Protein AF-A0A6P1IMS7-F1 (afdb_monomer)

Radius of gyration: 15.49 Å; Cα contacts (8 Å, |Δi|>4): 343; chains: 1; bounding box: 42×28×42 Å

Solvent-accessible surface area (backbone atoms only — not comparable to full-atom values): 9298 Å² total; per-residue (Å²): 134,80,65,78,70,70,45,48,30,31,40,72,54,61,91,89,57,46,36,38,38,40,38,41,37,38,85,57,50,34,36,37,34,35,33,29,64,77,57,89,63,91,69,58,57,27,37,37,38,27,48,29,41,91,66,36,39,28,47,46,61,70,44,52,44,47,92,92,36,94,43,39,96,29,32,50,65,57,27,48,49,31,50,50,50,56,51,44,55,53,73,49,58,49,78,28,43,33,34,30,58,58,84,65,95,80,61,55,80,92,46,38,72,60,51,52,52,51,49,43,56,57,44,40,61,33,44,32,45,60,50,87,62,99,63,33,34,37,40,43,28,40,60,50,47,43,72,59,62,82,60,39,27,78,79,75,40,64,19,51,72,67,74,86,71,44,42,73,58,131

Mean predicted aligned error: 4.6 Å

Foldseek 3Di:
DDQDDAAKKKDWDDDPKIKIWIWGDDAQAWTKIFIDINDPDPHGLWMWIWGHHNQAIEGEDTPNQDPPHPQDPQLPSLLRVLVVLLNLLSRHDQQRKYKYWYDDPPDDPVCVVVRVVVVQVVVVLQQWGWDDDPITMIIDTSNSGDRDFDDHHNRPHTSHDDPVNIDGDD

Nearest PDB structures (foldseek):
  3bk5-assembly1_A  TM=3.495E-01  e=9.866E-01  Vibrio parahaemolyticus RIMD 2210633
  2as0-assembly1_B  TM=3.583E-01  e=2.855E+00  Pyrococcus horikoshii
  3sm3-assembly1_A-2  TM=3.239E-01  e=2.004E+00  Methanosarcina mazei Go1
  4i86-assembly2_B  TM=2.345E-01  e=8.265E+00  Komagataeibacter xylinus

pLDDT: mean 89.82, std 9.49, range [37.06, 98.38]

Structure (mmCIF, N/CA/C/O backbone):
data_AF-A0A6P1IMS7-F1
#
_entry.id   AF-A0A6P1IMS7-F1
#
loop_
_atom_site.group_PDB
_atom_site.id
_atom_site.type_symbol
_atom_site.label_atom_id
_atom_site.label_alt_id
_atom_site.label_comp_id
_atom_site.label_asym_id
_atom_site.label_entity_id
_atom_site.label_seq_id
_atom_site.pdbx_PDB_ins_code
_atom_site.Cartn_x
_atom_site.Cartn_y
_atom_site.Cartn_z
_atom_site.occupancy
_atom_site.B_iso_or_equiv
_atom_site.auth_seq_id
_atom_site.auth_comp_id
_atom_site.auth_asym_id
_atom_site.auth_atom_id
_atom_site.pdbx_PDB_model_num
ATOM 1 N N . MET A 1 1 ? -20.562 -6.315 7.385 1.00 43.22 1 MET A N 1
ATOM 2 C CA . MET A 1 1 ? -19.248 -5.775 6.981 1.00 43.22 1 MET A CA 1
ATOM 3 C C . MET A 1 1 ? -19.195 -4.355 7.525 1.00 43.22 1 MET A C 1
ATOM 5 O O . MET A 1 1 ? -20.031 -3.563 7.124 1.00 43.22 1 MET A O 1
ATOM 9 N N . PHE A 1 2 ? -18.379 -4.074 8.544 1.00 37.06 2 PHE A N 1
ATOM 10 C CA . PHE A 1 2 ? -18.314 -2.726 9.126 1.00 37.06 2 PHE A CA 1
ATOM 11 C C . PHE A 1 2 ? -17.480 -1.829 8.199 1.00 37.06 2 PHE A C 1
ATOM 13 O O . PHE A 1 2 ? -16.328 -2.195 7.940 1.00 37.06 2 PHE A O 1
ATOM 20 N N . PRO A 1 3 ? -18.017 -0.703 7.691 1.00 56.47 3 PRO A N 1
ATOM 21 C CA . PRO A 1 3 ? -17.185 0.286 7.025 1.00 56.47 3 PRO A CA 1
ATOM 22 C C . PRO A 1 3 ? -16.177 0.825 8.044 1.00 56.47 3 PRO A C 1
ATOM 24 O O . PRO A 1 3 ? -16.517 1.084 9.201 1.00 56.47 3 PRO A O 1
ATOM 27 N N . MET A 1 4 ? -14.917 0.943 7.633 1.00 75.50 4 MET A N 1
ATOM 28 C CA . MET A 1 4 ? -13.933 1.671 8.425 1.00 75.50 4 MET A CA 1
ATOM 29 C C . MET A 1 4 ? -14.377 3.135 8.456 1.00 75.50 4 MET A C 1
ATOM 31 O O . MET A 1 4 ? -14.670 3.709 7.411 1.00 75.50 4 MET A O 1
ATOM 35 N N . ASN A 1 5 ? -14.493 3.727 9.642 1.00 87.69 5 ASN A N 1
ATOM 36 C CA . ASN A 1 5 ? -14.852 5.138 9.743 1.00 87.69 5 ASN A CA 1
ATOM 37 C C . ASN A 1 5 ? -13.665 6.004 9.310 1.00 87.69 5 ASN A C 1
ATOM 39 O O . ASN A 1 5 ? -12.511 5.587 9.401 1.00 87.69 5 ASN A O 1
ATOM 43 N N . ALA A 1 6 ? -13.951 7.221 8.853 1.00 92.81 6 ALA A N 1
ATOM 44 C CA . ALA A 1 6 ? -12.904 8.210 8.644 1.00 92.81 6 ALA A CA 1
ATOM 45 C C . ALA A 1 6 ? -12.140 8.440 9.958 1.00 92.81 6 ALA A C 1
ATOM 47 O O . ALA A 1 6 ? -12.754 8.542 11.024 1.00 92.81 6 ALA A O 1
ATOM 48 N N . GLY A 1 7 ? -10.816 8.538 9.888 1.00 94.56 7 GLY A N 1
ATOM 49 C CA . GLY A 1 7 ? -10.003 8.786 11.067 1.00 94.56 7 GLY A CA 1
ATOM 50 C C . GLY A 1 7 ? -8.550 8.358 10.937 1.00 94.56 7 GLY A C 1
ATOM 51 O O . GLY A 1 7 ? -8.109 7.793 9.936 1.00 94.56 7 GLY A O 1
ATOM 52 N N . CYS A 1 8 ? -7.817 8.641 12.009 1.00 95.75 8 CYS A N 1
ATOM 53 C CA . CYS A 1 8 ? -6.447 8.202 12.203 1.00 95.75 8 CYS A CA 1
ATOM 54 C C . CYS A 1 8 ? -6.442 6.945 13.068 1.00 95.75 8 CYS A C 1
ATOM 56 O O . CYS A 1 8 ? -7.058 6.913 14.135 1.00 95.75 8 CYS A O 1
ATOM 58 N N . TYR A 1 9 ? -5.697 5.943 12.625 1.00 95.81 9 TYR A N 1
ATOM 59 C CA . TYR A 1 9 ? -5.520 4.672 13.299 1.00 95.81 9 TYR A CA 1
ATOM 60 C C . TYR A 1 9 ? -4.038 4.365 13.442 1.00 95.81 9 TYR A C 1
ATOM 62 O O . TYR A 1 9 ? -3.247 4.668 12.551 1.00 95.81 9 TYR A O 1
ATOM 70 N N . SER A 1 10 ? -3.641 3.745 14.543 1.00 95.56 10 SER A N 1
ATOM 71 C CA . SER A 1 10 ? -2.261 3.357 14.772 1.00 95.56 10 SER A CA 1
ATOM 72 C C . SER A 1 10 ? -2.135 1.946 15.315 1.00 95.56 10 SER A C 1
ATOM 74 O O . SER A 1 10 ? -3.028 1.398 15.966 1.00 95.56 10 SER A O 1
ATOM 76 N N . TRP A 1 11 ? -0.988 1.360 15.010 1.00 94.69 11 TRP A N 1
ATOM 77 C CA . TRP A 1 11 ? -0.533 0.109 15.581 1.00 94.69 11 TRP A CA 1
ATOM 78 C C . TRP A 1 11 ? 0.952 0.229 15.892 1.00 94.69 11 TRP A C 1
ATOM 80 O O . TRP A 1 11 ? 1.717 0.829 15.131 1.00 94.69 11 TRP A O 1
ATOM 90 N N . GLU A 1 12 ? 1.365 -0.367 17.003 1.00 93.00 12 GLU A N 1
ATOM 91 C CA . GLU A 1 12 ? 2.765 -0.471 17.379 1.00 93.00 12 GLU A CA 1
ATOM 92 C C . GLU A 1 12 ? 3.082 -1.911 17.776 1.00 93.00 12 GLU A C 1
ATOM 94 O O . GLU A 1 12 ? 2.310 -2.565 18.477 1.00 93.00 12 GLU A O 1
ATOM 99 N N . GLY A 1 13 ? 4.243 -2.397 17.348 1.00 88.06 13 GLY A N 1
ATOM 100 C CA . GLY A 1 13 ? 4.759 -3.703 17.731 1.00 88.06 13 GLY A CA 1
ATOM 101 C C . GLY A 1 13 ? 6.279 -3.694 17.752 1.00 88.06 13 GLY A C 1
ATOM 102 O O . GLY A 1 13 ? 6.924 -2.996 16.974 1.00 88.06 13 GLY A O 1
ATOM 103 N N . GLY A 1 14 ? 6.874 -4.442 18.672 1.00 79.56 14 GLY A N 1
ATOM 104 C CA . GLY A 1 14 ? 8.324 -4.467 18.836 1.00 79.56 14 GLY A CA 1
ATOM 105 C C . GLY A 1 14 ? 8.731 -5.324 20.019 1.00 79.56 14 GLY A C 1
ATOM 106 O O . GLY A 1 14 ? 8.347 -5.016 21.140 1.00 79.56 14 GLY A O 1
ATOM 107 N N . THR A 1 15 ? 9.516 -6.373 19.779 1.00 68.31 15 THR A N 1
ATOM 108 C CA . THR A 1 15 ? 10.244 -7.092 20.838 1.00 68.31 15 THR A CA 1
ATOM 109 C C . THR A 1 15 ? 11.707 -6.661 20.850 1.00 68.31 15 THR A C 1
ATOM 111 O O . THR A 1 15 ? 12.219 -6.303 21.904 1.00 68.31 15 THR A O 1
ATOM 114 N N . ASN A 1 16 ? 12.348 -6.605 19.674 1.00 72.69 16 ASN A N 1
ATOM 115 C CA . ASN A 1 16 ? 13.719 -6.109 19.510 1.00 72.69 16 ASN A CA 1
ATOM 116 C C . ASN A 1 16 ? 13.761 -4.747 18.808 1.00 72.69 16 ASN A C 1
ATOM 118 O O . ASN A 1 16 ? 14.439 -3.832 19.267 1.00 72.69 16 ASN A O 1
ATOM 122 N N . ASP A 1 17 ? 13.014 -4.598 17.709 1.00 81.25 17 ASP A N 1
ATOM 123 C CA . ASP A 1 17 ? 12.908 -3.332 16.985 1.00 81.25 17 ASP A CA 1
ATOM 124 C C . ASP A 1 17 ? 11.469 -2.837 16.966 1.00 81.25 17 ASP A C 1
ATOM 126 O O . ASP A 1 17 ? 10.585 -3.507 16.433 1.00 81.25 17 ASP A O 1
ATOM 130 N N . GLN A 1 18 ? 11.246 -1.632 17.489 1.00 89.62 18 GLN A N 1
ATOM 131 C CA . GLN A 1 18 ? 9.930 -1.008 17.441 1.00 89.62 18 GLN A CA 1
ATOM 132 C C . GLN A 1 18 ? 9.565 -0.636 15.999 1.00 89.62 18 GLN A C 1
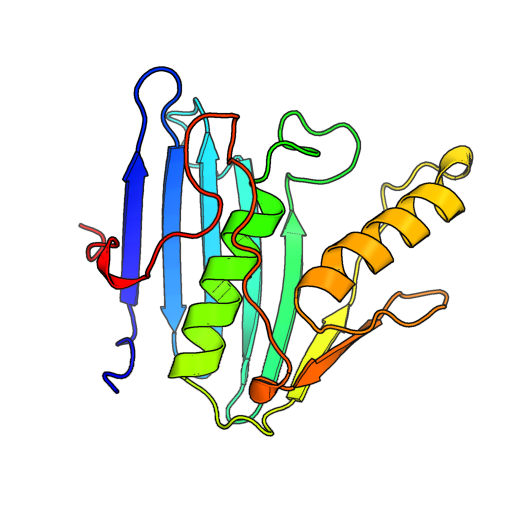ATOM 134 O O . GLN A 1 18 ? 10.312 0.070 15.308 1.00 89.62 18 GLN A O 1
ATOM 139 N N . VAL A 1 19 ? 8.397 -1.100 15.570 1.00 92.06 19 VAL A N 1
ATOM 140 C CA . VAL A 1 19 ? 7.684 -0.685 14.367 1.00 92.06 19 VAL A CA 1
ATOM 141 C C . VAL A 1 19 ? 6.422 0.039 14.817 1.00 92.06 19 VAL A C 1
ATOM 143 O O . VAL A 1 19 ? 5.637 -0.496 15.596 1.00 92.06 19 VAL A O 1
ATOM 146 N N . ARG A 1 20 ? 6.233 1.261 14.327 1.00 93.94 20 ARG A N 1
ATOM 147 C CA . ARG A 1 20 ? 5.008 2.038 14.534 1.00 93.94 20 ARG A CA 1
ATOM 148 C C . ARG A 1 20 ? 4.393 2.333 13.185 1.00 93.94 20 ARG A C 1
ATOM 150 O O . ARG A 1 20 ? 5.112 2.589 12.218 1.00 93.94 20 ARG A O 1
ATOM 157 N N . VAL A 1 21 ? 3.076 2.279 13.126 1.00 95.19 21 VAL A N 1
ATOM 158 C CA . VAL A 1 21 ? 2.310 2.423 11.896 1.00 95.19 21 VAL A CA 1
ATOM 159 C C . VAL A 1 21 ? 1.170 3.374 12.176 1.00 95.19 21 VAL A C 1
ATOM 161 O O . VAL A 1 21 ? 0.485 3.235 13.188 1.00 95.19 21 VAL A O 1
ATOM 164 N N . ARG A 1 22 ? 0.956 4.318 11.267 1.00 96.19 22 ARG A N 1
ATOM 165 C CA . ARG A 1 22 ? -0.206 5.195 11.265 1.00 96.19 22 ARG A CA 1
ATOM 166 C C . ARG A 1 22 ? -0.919 5.068 9.932 1.00 96.19 22 ARG A C 1
ATOM 168 O O . ARG A 1 22 ? -0.285 5.125 8.884 1.00 96.19 22 ARG A O 1
ATOM 175 N N . LEU A 1 23 ? -2.229 4.930 9.998 1.00 96.69 23 LEU A N 1
ATOM 176 C CA . LEU A 1 23 ? -3.136 4.898 8.872 1.00 96.69 23 LEU A CA 1
ATOM 177 C C . LEU A 1 23 ? -4.090 6.086 9.012 1.00 96.69 23 LEU A C 1
ATOM 179 O O . LEU A 1 23 ? -4.827 6.167 9.989 1.00 96.69 23 LEU A O 1
ATOM 183 N N . ASP A 1 24 ? -4.046 7.024 8.072 1.00 96.88 24 ASP A N 1
ATOM 184 C CA . ASP A 1 24 ? -4.959 8.174 8.012 1.00 96.88 24 ASP A CA 1
ATOM 185 C C . ASP A 1 24 ? -5.915 7.959 6.842 1.00 96.88 24 ASP A C 1
ATOM 187 O O . ASP A 1 24 ? -5.500 7.993 5.682 1.00 96.88 24 ASP A O 1
ATOM 191 N N . PHE A 1 25 ? -7.176 7.669 7.156 1.00 96.12 25 PHE A N 1
ATOM 192 C CA . PHE A 1 25 ? -8.202 7.334 6.181 1.00 96.12 25 PHE A CA 1
ATOM 193 C C . PHE A 1 25 ? -9.291 8.400 6.145 1.00 96.12 25 PHE A C 1
ATOM 195 O O . PHE A 1 25 ? -9.966 8.670 7.139 1.00 96.12 25 PHE A O 1
ATOM 202 N N . GLN A 1 26 ? -9.486 8.980 4.964 1.00 95.19 26 GLN A N 1
ATOM 203 C CA . GLN A 1 26 ? -10.505 9.982 4.683 1.00 95.19 26 GLN A CA 1
ATOM 204 C C . GLN A 1 26 ? -11.234 9.565 3.396 1.00 95.19 26 GLN A C 1
ATOM 206 O O . GLN A 1 26 ? -10.698 9.774 2.299 1.00 95.19 26 GLN A O 1
ATOM 211 N N . PRO A 1 27 ? -12.425 8.941 3.507 1.00 91.50 27 PRO A N 1
ATOM 212 C CA . PRO A 1 27 ? -13.194 8.462 2.363 1.00 91.50 27 PRO A CA 1
ATOM 213 C C . PRO A 1 27 ? -13.370 9.543 1.294 1.00 91.50 27 PRO A C 1
ATOM 215 O O . PRO A 1 27 ? -13.689 10.688 1.606 1.00 91.50 27 PRO A O 1
ATOM 218 N N . GLY A 1 28 ? -13.151 9.182 0.028 1.00 91.12 28 GLY A N 1
ATOM 219 C CA . GLY A 1 28 ? -13.269 10.112 -1.100 1.00 91.12 28 GLY A CA 1
ATOM 220 C C . GLY A 1 28 ? -12.164 11.171 -1.201 1.00 91.12 28 GLY A C 1
ATOM 221 O O . GLY A 1 28 ? -12.254 12.024 -2.080 1.00 91.12 28 GLY A O 1
ATOM 222 N N . TYR A 1 29 ? -11.141 11.122 -0.338 1.00 93.81 29 TYR A N 1
ATOM 223 C CA . TYR A 1 29 ? -9.995 12.030 -0.396 1.00 93.81 29 TYR A CA 1
ATOM 224 C C . TYR A 1 29 ? -8.648 11.300 -0.382 1.00 93.81 29 TYR A C 1
ATOM 226 O O . TYR A 1 29 ? -7.887 11.385 -1.349 1.00 93.81 29 TYR A O 1
ATOM 234 N N . LYS A 1 30 ? -8.330 10.562 0.690 1.00 95.31 30 LYS A N 1
ATOM 235 C CA . LYS A 1 30 ? -7.020 9.911 0.819 1.00 95.31 30 LYS A CA 1
ATOM 236 C C . LYS A 1 30 ? -7.001 8.721 1.770 1.00 95.31 30 LYS A C 1
ATOM 238 O O . LYS A 1 30 ? -7.816 8.600 2.683 1.00 95.31 30 LYS A O 1
ATOM 243 N N . LEU A 1 31 ? -5.980 7.903 1.573 1.00 96.81 31 LEU A N 1
ATOM 244 C CA . LEU A 1 31 ? -5.490 6.914 2.510 1.00 96.81 31 LEU A CA 1
ATOM 245 C C . LEU A 1 31 ? -3.962 7.014 2.565 1.00 96.81 31 LEU A C 1
ATOM 247 O O . LEU A 1 31 ? -3.281 6.721 1.583 1.00 96.81 31 LEU A O 1
ATOM 251 N N . ASP A 1 32 ? -3.431 7.402 3.719 1.00 97.12 32 ASP A N 1
ATOM 252 C CA . ASP A 1 32 ? -1.989 7.464 3.959 1.00 97.12 32 ASP A CA 1
ATOM 253 C C . ASP A 1 32 ? -1.588 6.328 4.898 1.00 97.12 32 ASP A C 1
ATOM 255 O O . ASP A 1 32 ? -2.228 6.123 5.931 1.00 97.12 32 ASP A O 1
ATOM 259 N N . VAL A 1 33 ? -0.505 5.620 4.576 1.00 97.56 33 VAL A N 1
ATOM 260 C CA . VAL A 1 33 ? 0.115 4.640 5.475 1.00 97.56 33 VAL A CA 1
ATOM 261 C C . VAL A 1 33 ? 1.544 5.066 5.763 1.00 97.56 33 VAL A C 1
ATOM 263 O O . VAL A 1 33 ? 2.420 4.995 4.902 1.00 97.56 33 VAL A O 1
ATOM 266 N N . ASP A 1 34 ? 1.777 5.478 7.000 1.00 96.75 34 ASP A N 1
ATOM 267 C CA . ASP A 1 34 ? 3.066 5.917 7.507 1.00 96.75 34 ASP A CA 1
ATOM 268 C C . ASP A 1 34 ? 3.685 4.854 8.401 1.00 96.75 34 ASP A C 1
ATOM 270 O O . ASP A 1 34 ? 3.013 4.279 9.259 1.00 96.75 34 ASP A O 1
ATOM 274 N N . VAL A 1 35 ? 4.984 4.615 8.227 1.00 95.25 35 VAL A N 1
ATOM 275 C CA . VAL A 1 35 ? 5.720 3.626 9.012 1.00 95.25 35 VAL A CA 1
ATOM 276 C C . VAL A 1 35 ? 6.999 4.218 9.584 1.00 95.25 35 VAL A C 1
ATOM 278 O O . VAL A 1 35 ? 7.796 4.846 8.883 1.00 95.25 35 VAL A O 1
ATOM 281 N N . TRP A 1 36 ? 7.227 3.942 10.864 1.00 94.38 36 TRP A N 1
ATOM 282 C CA . TRP A 1 36 ? 8.455 4.222 11.597 1.00 94.38 36 TRP A CA 1
ATOM 283 C C . TRP A 1 36 ? 9.082 2.906 12.040 1.00 94.38 36 TRP A C 1
ATOM 285 O O . TRP A 1 36 ? 8.395 2.024 12.552 1.00 94.38 36 TRP A O 1
ATOM 295 N N . TRP A 1 37 ? 10.397 2.784 11.886 1.00 92.81 37 TRP A N 1
ATOM 296 C CA . TRP A 1 37 ? 11.155 1.614 12.319 1.00 92.81 37 TRP A CA 1
ATOM 297 C C . TRP A 1 37 ? 12.436 2.048 13.023 1.00 92.81 37 TRP A C 1
ATOM 299 O O . TRP A 1 37 ? 13.220 2.808 12.455 1.00 92.81 37 TRP A O 1
ATOM 309 N N . LYS A 1 38 ? 12.633 1.589 14.268 1.00 87.75 38 LYS A N 1
ATOM 310 C CA . LYS A 1 38 ? 13.751 1.987 15.154 1.00 87.75 38 LYS A CA 1
ATOM 311 C C . LYS A 1 38 ? 13.928 3.505 15.324 1.00 87.75 38 LYS A C 1
ATOM 313 O O . LYS A 1 38 ? 14.995 3.955 15.731 1.00 87.75 38 LYS A O 1
ATOM 318 N N . SER A 1 39 ? 12.917 4.299 14.991 1.00 80.56 39 SER A N 1
ATOM 319 C CA . SER A 1 39 ? 12.988 5.757 15.013 1.00 80.56 39 SER A CA 1
ATOM 320 C C . SER A 1 39 ? 11.963 6.309 15.993 1.00 80.56 39 SER A C 1
ATOM 322 O O . SER A 1 39 ? 10.797 5.898 15.989 1.00 80.56 39 SER A O 1
ATOM 324 N N . LYS A 1 40 ? 12.420 7.254 16.820 1.00 76.00 40 LYS A N 1
ATOM 325 C CA . LYS A 1 40 ? 11.580 8.114 17.664 1.00 76.00 40 LYS A CA 1
ATOM 326 C C . LYS A 1 40 ? 11.208 9.423 16.961 1.00 76.00 40 LYS A C 1
ATOM 328 O O . LYS A 1 40 ? 10.471 10.217 17.536 1.00 76.00 40 LYS A O 1
ATOM 333 N N . ASP A 1 41 ? 11.702 9.636 15.745 1.00 79.44 41 ASP A N 1
ATOM 334 C CA . ASP A 1 41 ? 11.500 10.871 14.997 1.00 79.44 41 ASP A CA 1
ATOM 335 C C . ASP A 1 41 ? 10.026 11.050 14.625 1.00 79.44 41 ASP A C 1
ATOM 337 O O . ASP A 1 41 ? 9.260 10.087 14.515 1.00 79.44 41 ASP A O 1
ATOM 341 N N . ALA A 1 42 ? 9.637 12.305 14.399 1.00 81.81 42 ALA A N 1
ATOM 342 C CA . ALA A 1 42 ? 8.298 12.640 13.927 1.00 81.81 42 ALA A CA 1
ATOM 343 C C . ALA A 1 42 ? 8.075 12.203 12.467 1.00 81.81 42 ALA A C 1
ATOM 345 O O . ALA A 1 42 ? 6.957 11.866 12.082 1.00 81.81 42 ALA A O 1
ATOM 346 N N . THR A 1 43 ? 9.134 12.168 11.655 1.00 89.19 43 THR A N 1
ATOM 347 C CA . THR A 1 43 ? 9.048 11.862 10.222 1.00 89.19 43 THR A CA 1
ATOM 348 C C . THR A 1 43 ? 9.039 10.351 9.981 1.00 89.19 43 THR A C 1
ATOM 350 O O . THR A 1 43 ? 9.938 9.662 10.471 1.00 89.19 43 THR A O 1
ATOM 353 N N . PRO A 1 44 ? 8.068 9.811 9.222 1.00 92.62 44 PRO A N 1
ATOM 354 C CA . PRO A 1 44 ? 8.047 8.392 8.902 1.00 92.62 44 PRO A CA 1
ATOM 355 C C . PRO A 1 44 ? 9.223 8.020 8.000 1.00 92.62 44 PRO A C 1
ATOM 357 O O . PRO A 1 44 ? 9.606 8.762 7.096 1.00 92.62 44 PRO A O 1
ATOM 360 N N . CYS A 1 45 ? 9.780 6.833 8.225 1.00 92.62 45 CYS A N 1
ATOM 361 C CA . CYS A 1 45 ? 10.852 6.293 7.390 1.00 92.62 45 CYS A CA 1
ATOM 362 C C . CYS A 1 45 ? 10.333 5.695 6.071 1.00 92.62 45 CYS A C 1
ATOM 364 O O . CYS A 1 45 ? 11.108 5.509 5.135 1.00 92.62 45 CYS A O 1
ATOM 366 N N . MET A 1 46 ? 9.030 5.413 5.991 1.00 93.88 46 MET A N 1
ATOM 367 C CA . MET A 1 46 ? 8.330 4.990 4.782 1.00 93.88 46 MET A CA 1
ATOM 368 C C . MET A 1 46 ? 6.916 5.567 4.791 1.00 93.88 46 MET A C 1
ATOM 370 O O . MET A 1 46 ? 6.255 5.545 5.829 1.00 93.88 46 MET A O 1
ATOM 374 N N . ARG A 1 47 ? 6.443 6.027 3.635 1.00 95.44 47 ARG A N 1
ATOM 375 C CA . ARG A 1 47 ? 5.066 6.490 3.440 1.00 95.44 47 ARG A CA 1
ATOM 376 C C . ARG A 1 47 ? 4.509 5.921 2.147 1.00 95.44 47 ARG A C 1
ATOM 378 O O . ARG A 1 47 ? 5.164 6.018 1.111 1.00 95.44 47 ARG A O 1
ATOM 385 N N . LEU A 1 48 ? 3.304 5.371 2.218 1.00 96.31 48 LEU A N 1
ATOM 386 C CA . LEU A 1 48 ? 2.463 5.068 1.069 1.00 96.31 48 LEU A CA 1
ATOM 387 C C . LEU A 1 48 ? 1.331 6.090 1.014 1.00 96.31 48 LEU A C 1
ATOM 389 O O . LEU A 1 48 ? 0.589 6.224 1.985 1.00 96.31 48 LEU A O 1
ATOM 393 N N . TRP A 1 49 ? 1.186 6.771 -0.118 1.00 95.50 49 TRP A N 1
ATOM 394 C CA . TRP A 1 49 ? 0.049 7.652 -0.370 1.00 95.50 49 TRP A CA 1
ATOM 395 C C . TRP A 1 49 ? -0.931 7.007 -1.346 1.00 95.50 49 TRP A C 1
ATOM 397 O O . TRP A 1 49 ? -0.527 6.572 -2.423 1.00 95.50 49 TRP A O 1
ATOM 407 N N . VAL A 1 50 ? -2.217 6.967 -1.001 1.00 96.69 50 VAL A N 1
ATOM 408 C CA . VAL A 1 50 ? -3.283 6.462 -1.873 1.00 96.69 50 VAL A CA 1
ATOM 409 C C . VAL A 1 50 ? -4.382 7.523 -2.002 1.00 96.69 50 VAL A C 1
ATOM 411 O O . VAL A 1 50 ? -5.282 7.579 -1.163 1.00 96.69 50 VAL A O 1
ATOM 414 N N . PRO A 1 51 ? -4.332 8.399 -3.025 1.00 96.06 51 PRO A N 1
ATOM 415 C 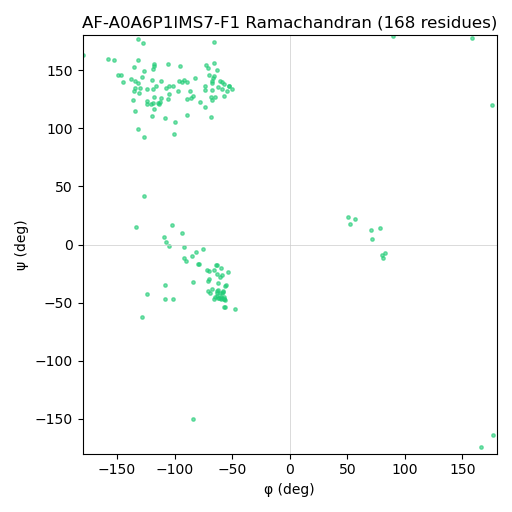CA . PRO A 1 51 ? -5.460 9.258 -3.361 1.00 96.06 51 PRO A CA 1
ATOM 416 C C . PRO A 1 51 ? -6.741 8.452 -3.581 1.00 96.06 51 PRO A C 1
ATOM 418 O O . PRO A 1 51 ? -6.753 7.466 -4.326 1.00 96.06 51 PRO A O 1
ATOM 421 N N . LEU A 1 52 ? -7.823 8.905 -2.958 1.00 94.94 52 LEU A N 1
ATOM 422 C CA . LEU A 1 52 ? -9.143 8.299 -3.062 1.00 94.94 52 LEU A CA 1
ATOM 423 C C . LEU A 1 52 ? -10.075 9.235 -3.822 1.00 94.94 52 LEU A C 1
ATOM 425 O O . LEU A 1 52 ? -10.042 10.448 -3.637 1.00 94.94 52 LEU A O 1
ATOM 429 N N . GLN A 1 53 ? -10.916 8.667 -4.675 1.00 92.38 53 GLN A N 1
ATOM 430 C CA . GLN A 1 53 ? -11.981 9.373 -5.382 1.00 92.38 53 GLN A CA 1
ATOM 431 C C . GLN A 1 53 ? -13.301 8.639 -5.146 1.00 92.38 53 GLN A C 1
ATOM 433 O O . GLN A 1 53 ? -13.319 7.562 -4.555 1.00 92.38 53 GLN A O 1
ATOM 438 N N . HIS A 1 54 ? -14.421 9.205 -5.597 1.00 86.50 54 HIS A N 1
ATOM 439 C CA . HIS A 1 54 ? -15.746 8.651 -5.303 1.00 86.50 54 HIS A CA 1
ATOM 440 C C . HIS A 1 54 ? -15.917 7.182 -5.739 1.00 86.50 54 HIS A C 1
ATOM 442 O O . HIS A 1 54 ? -16.551 6.413 -5.028 1.00 86.50 54 HIS A O 1
ATOM 448 N N . GLN A 1 55 ? -15.321 6.780 -6.866 1.00 91.62 55 GLN A N 1
ATOM 449 C CA . GLN A 1 55 ? -15.470 5.430 -7.436 1.00 91.62 55 GLN A CA 1
ATOM 450 C C . GLN A 1 55 ? -14.138 4.805 -7.859 1.00 91.62 55 GLN A C 1
ATOM 452 O O . GLN A 1 55 ? -14.112 3.857 -8.632 1.00 91.62 55 GLN A O 1
ATOM 457 N N . SER A 1 56 ? -13.012 5.350 -7.410 1.00 94.38 56 SER A N 1
ATOM 458 C CA . SER A 1 56 ? -11.700 4.837 -7.792 1.00 94.38 56 SER A CA 1
ATOM 459 C C . SER A 1 56 ? -10.670 5.118 -6.712 1.00 94.38 56 SER A C 1
ATOM 461 O O . SER A 1 56 ? -10.825 6.025 -5.888 1.00 94.38 56 SER A O 1
ATOM 463 N N . ALA A 1 57 ? -9.594 4.342 -6.743 1.00 95.88 57 ALA A N 1
ATOM 464 C CA . ALA A 1 57 ? -8.423 4.570 -5.917 1.00 95.88 57 ALA A CA 1
ATOM 465 C C . ALA A 1 57 ? -7.169 4.637 -6.786 1.00 95.88 57 ALA A C 1
ATOM 467 O O . ALA A 1 57 ? -7.058 3.984 -7.830 1.00 95.88 57 ALA A O 1
ATOM 468 N N . ARG A 1 58 ? -6.192 5.421 -6.340 1.00 96.19 58 ARG A N 1
ATOM 469 C CA . ARG A 1 58 ? -4.896 5.516 -6.997 1.00 96.19 58 ARG A CA 1
ATOM 470 C C . ARG A 1 58 ? -3.800 5.188 -5.999 1.00 96.19 58 ARG A C 1
ATOM 472 O O . ARG A 1 58 ? -3.658 5.893 -5.016 1.00 96.19 58 ARG A O 1
ATOM 479 N N . PHE A 1 59 ? -2.988 4.173 -6.260 1.00 93.12 59 PHE A N 1
ATOM 480 C CA . PHE A 1 59 ? -1.703 4.018 -5.589 1.00 93.12 59 PHE A CA 1
ATOM 481 C C . PHE A 1 59 ? -0.777 5.143 -6.067 1.00 93.12 59 PHE A C 1
ATOM 483 O O . PHE A 1 59 ? -0.396 5.211 -7.240 1.00 93.12 59 PHE A O 1
ATOM 490 N N . GLY A 1 60 ? -0.496 6.079 -5.164 1.00 86.75 60 GLY A N 1
ATOM 491 C CA . GLY A 1 60 ? 0.506 7.119 -5.333 1.00 86.75 60 GLY A CA 1
ATOM 492 C C . GLY A 1 60 ? 1.896 6.606 -4.964 1.00 86.75 60 GLY A C 1
ATOM 493 O O . GLY A 1 60 ? 2.203 5.421 -5.106 1.00 86.75 60 GLY A O 1
ATOM 494 N N . ASP A 1 61 ? 2.748 7.508 -4.486 1.00 82.19 61 ASP A N 1
ATOM 495 C CA . ASP A 1 61 ? 4.139 7.170 -4.210 1.00 82.19 61 ASP A CA 1
ATOM 496 C C . ASP A 1 61 ? 4.286 6.301 -2.951 1.00 82.19 61 ASP A C 1
ATOM 498 O O . ASP A 1 61 ? 3.753 6.600 -1.877 1.00 82.19 61 ASP A O 1
ATOM 502 N N . LEU A 1 62 ? 5.081 5.237 -3.091 1.00 90.00 62 LEU A N 1
ATOM 503 C CA . LEU A 1 62 ? 5.613 4.440 -1.990 1.00 90.00 62 LEU A CA 1
ATOM 504 C C . LEU A 1 62 ? 7.061 4.865 -1.737 1.00 90.00 62 LEU A C 1
ATOM 506 O O . LEU A 1 62 ? 7.996 4.410 -2.393 1.00 90.00 62 LEU A O 1
ATOM 510 N N . THR A 1 63 ? 7.244 5.767 -0.784 1.00 90.06 63 THR A N 1
ATOM 511 C CA . THR A 1 63 ? 8.537 6.393 -0.486 1.00 90.06 63 THR A CA 1
ATOM 512 C C . THR A 1 63 ? 9.258 5.680 0.650 1.00 90.06 63 THR A C 1
ATOM 514 O O . THR A 1 63 ? 8.635 5.057 1.505 1.00 90.06 63 THR A O 1
ATOM 517 N N . GLY A 1 64 ? 10.590 5.762 0.673 1.00 87.12 64 GLY A N 1
ATOM 518 C CA . GLY A 1 64 ? 11.411 5.221 1.761 1.00 87.12 64 GLY A CA 1
ATOM 519 C C . GLY A 1 64 ? 11.721 3.722 1.674 1.00 87.12 64 GLY A C 1
ATOM 520 O O . GLY A 1 64 ? 12.571 3.248 2.422 1.00 87.12 64 GLY A O 1
ATOM 521 N N . ASN A 1 65 ? 11.134 2.964 0.737 1.00 86.12 65 ASN A N 1
ATOM 522 C CA . ASN A 1 65 ? 11.405 1.522 0.563 1.00 86.12 65 ASN A CA 1
ATOM 523 C C . ASN A 1 65 ? 12.232 1.152 -0.691 1.00 86.12 65 ASN A C 1
ATOM 525 O O . ASN A 1 65 ? 12.457 -0.037 -0.958 1.00 86.12 65 ASN A O 1
ATOM 529 N N . GLY A 1 66 ? 12.649 2.162 -1.458 1.00 83.56 66 GLY A N 1
ATOM 530 C CA . GLY A 1 66 ? 13.332 1.999 -2.740 1.00 83.56 66 GLY A CA 1
ATOM 531 C C . GLY A 1 66 ? 14.711 1.348 -2.630 1.00 83.56 66 GLY A C 1
ATOM 532 O O . GLY A 1 66 ? 15.225 1.089 -1.539 1.00 83.56 66 GLY A O 1
ATOM 533 N N . TYR A 1 67 ? 15.318 1.076 -3.784 1.00 82.38 67 TYR A N 1
ATOM 534 C CA . TYR A 1 67 ? 16.672 0.530 -3.865 1.00 82.38 67 TYR A CA 1
ATOM 535 C C . TYR A 1 67 ? 17.668 1.384 -3.056 1.00 82.38 67 TYR A C 1
ATOM 537 O O . TYR A 1 67 ? 17.603 2.609 -3.068 1.00 82.38 67 TYR A O 1
ATOM 545 N N . GLY A 1 68 ? 18.559 0.733 -2.302 1.00 80.56 68 GLY A N 1
ATOM 546 C CA . GLY A 1 68 ? 19.521 1.402 -1.414 1.00 80.56 68 GLY A CA 1
ATOM 547 C C . GLY A 1 68 ? 18.969 1.833 -0.046 1.00 80.56 68 GLY A C 1
ATOM 548 O O . GLY A 1 68 ? 19.752 2.137 0.852 1.00 80.56 68 GLY A O 1
ATOM 549 N N . SER A 1 69 ? 17.649 1.802 0.171 1.00 86.25 69 SER A N 1
ATOM 550 C CA . SER A 1 69 ? 17.071 2.063 1.495 1.00 86.25 69 SER A CA 1
ATOM 551 C C . SER A 1 69 ? 17.366 0.930 2.483 1.00 86.25 69 SER A C 1
ATOM 553 O O . SER A 1 69 ? 17.310 -0.252 2.139 1.00 86.25 69 SER A O 1
ATOM 555 N N . LYS A 1 70 ? 17.542 1.282 3.765 1.00 86.94 70 LYS A N 1
ATOM 556 C CA . LYS A 1 70 ? 17.614 0.323 4.883 1.00 86.94 70 LYS A CA 1
ATOM 557 C C . LYS A 1 70 ? 16.348 -0.532 5.025 1.00 86.94 70 LYS A C 1
ATOM 559 O O . LYS A 1 70 ? 16.406 -1.579 5.661 1.00 86.94 70 LYS A O 1
ATOM 564 N N . LEU A 1 71 ? 15.222 -0.092 4.461 1.00 88.44 71 LEU A N 1
ATOM 565 C CA . LEU A 1 71 ? 13.923 -0.775 4.497 1.00 88.44 71 LEU A CA 1
ATOM 566 C C . LEU A 1 71 ? 13.704 -1.699 3.288 1.00 88.44 71 LEU A C 1
ATOM 568 O O . LEU A 1 71 ? 12.760 -2.498 3.284 1.00 88.44 71 LEU A O 1
ATOM 572 N N . HIS A 1 72 ? 14.557 -1.604 2.263 1.00 86.31 72 HIS A N 1
ATOM 573 C CA . HIS A 1 72 ? 14.425 -2.391 1.044 1.00 86.31 72 HIS A CA 1
ATOM 574 C C . HIS A 1 72 ? 14.463 -3.892 1.361 1.00 86.31 72 HIS A C 1
ATOM 576 O O . HIS A 1 72 ? 15.307 -4.358 2.126 1.00 86.31 72 HIS A O 1
ATOM 582 N N . ARG A 1 73 ? 13.527 -4.660 0.782 1.00 87.56 73 ARG A N 1
ATOM 583 C CA . ARG A 1 73 ? 13.383 -6.121 0.983 1.00 87.56 73 ARG A CA 1
ATOM 584 C C . ARG A 1 73 ? 13.203 -6.570 2.441 1.00 87.56 73 ARG A C 1
ATOM 586 O O . ARG A 1 73 ? 13.406 -7.739 2.750 1.00 87.56 73 ARG A O 1
ATOM 593 N N . ARG A 1 74 ? 12.753 -5.682 3.334 1.00 92.06 74 ARG A N 1
ATOM 594 C CA . ARG A 1 74 ? 12.429 -6.013 4.736 1.00 92.06 74 ARG A CA 1
ATOM 595 C C . ARG A 1 74 ? 10.932 -6.158 5.023 1.00 92.06 74 ARG A C 1
ATOM 597 O O . ARG A 1 74 ? 10.529 -6.084 6.177 1.00 92.06 74 ARG A O 1
ATOM 604 N N . GLY A 1 75 ? 10.105 -6.317 3.991 1.00 93.62 75 GLY A N 1
ATOM 605 C CA . GLY A 1 75 ? 8.659 -6.548 4.126 1.00 93.62 75 GLY A CA 1
ATOM 606 C C . GLY A 1 75 ? 7.804 -5.303 4.395 1.00 93.62 75 GLY A C 1
ATOM 607 O O . GLY A 1 75 ? 6.588 -5.390 4.277 1.00 93.62 75 GLY A O 1
ATOM 608 N N . PHE A 1 76 ? 8.403 -4.140 4.678 1.00 94.50 76 PHE A N 1
ATOM 609 C CA . PHE A 1 76 ? 7.668 -2.901 4.974 1.00 94.50 76 PHE A CA 1
ATOM 610 C C . PHE A 1 76 ? 6.750 -2.448 3.837 1.00 94.50 76 PHE A C 1
ATOM 612 O O . PHE A 1 76 ? 5.583 -2.162 4.078 1.00 94.50 76 PHE A O 1
ATOM 619 N N . GLY A 1 77 ? 7.247 -2.450 2.595 1.00 95.12 77 GLY A N 1
ATOM 620 C CA . GLY A 1 77 ? 6.428 -2.097 1.432 1.00 95.12 77 GLY A CA 1
ATOM 621 C C . GLY A 1 77 ? 5.192 -2.981 1.311 1.00 95.12 77 GLY A C 1
ATOM 622 O O . GLY A 1 77 ? 4.085 -2.477 1.164 1.00 95.12 77 GLY A O 1
ATOM 623 N N . THR A 1 78 ? 5.371 -4.297 1.449 1.00 96.25 78 THR A N 1
ATOM 624 C CA . THR A 1 78 ? 4.256 -5.246 1.401 1.00 96.25 78 THR A CA 1
ATOM 62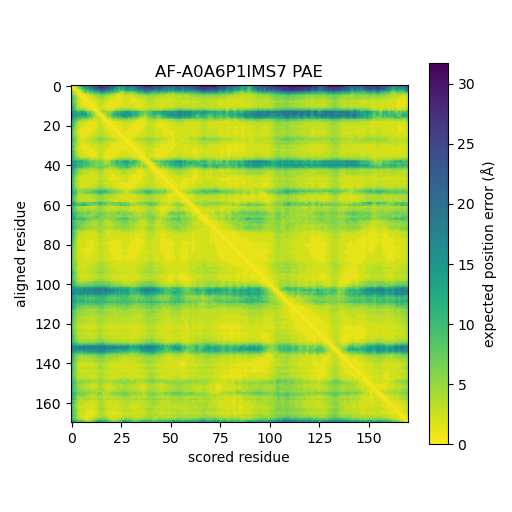5 C C . THR A 1 78 ? 3.266 -5.031 2.533 1.00 96.25 78 THR A C 1
ATOM 627 O O . THR A 1 78 ? 2.065 -5.089 2.306 1.00 96.25 78 THR A O 1
ATOM 630 N N . PHE A 1 79 ? 3.758 -4.741 3.733 1.00 96.06 79 PHE A N 1
ATOM 631 C CA . PHE A 1 79 ? 2.906 -4.454 4.876 1.00 96.06 79 PHE A CA 1
ATOM 632 C C . PHE A 1 79 ? 2.036 -3.209 4.656 1.00 96.06 79 PHE A C 1
ATOM 634 O O . PHE A 1 79 ? 0.827 -3.273 4.860 1.00 96.06 79 PHE A O 1
ATOM 641 N N . ALA A 1 80 ? 2.608 -2.110 4.154 1.00 97.06 80 ALA A N 1
ATOM 642 C CA . ALA A 1 80 ? 1.829 -0.910 3.845 1.00 97.06 80 ALA A CA 1
ATOM 643 C C . ALA A 1 80 ? 0.782 -1.149 2.745 1.00 97.06 80 ALA A C 1
ATOM 645 O O . ALA A 1 80 ? -0.361 -0.716 2.882 1.00 97.06 80 ALA A O 1
ATOM 646 N N . VAL A 1 81 ? 1.140 -1.879 1.682 1.00 97.44 81 VAL A N 1
ATOM 647 C CA . VAL A 1 81 ? 0.194 -2.199 0.602 1.00 97.44 81 VAL A CA 1
ATOM 648 C C . VAL A 1 81 ? -0.908 -3.146 1.088 1.00 97.44 81 VAL A C 1
ATOM 650 O O . VAL A 1 81 ? -2.063 -2.928 0.747 1.00 97.44 81 VAL A O 1
ATOM 653 N N . ASN A 1 82 ? -0.610 -4.129 1.944 1.00 97.88 82 ASN A N 1
ATOM 654 C CA . ASN A 1 82 ? -1.631 -4.992 2.551 1.00 97.88 82 ASN A CA 1
ATOM 655 C C . ASN A 1 82 ? -2.665 -4.191 3.352 1.00 97.88 82 ASN A C 1
ATOM 657 O O . ASN A 1 82 ? -3.858 -4.475 3.268 1.00 97.88 82 ASN A O 1
ATOM 661 N N . LEU A 1 83 ? -2.228 -3.193 4.125 1.00 97.31 83 LEU A N 1
ATOM 662 C CA . LEU A 1 83 ? -3.152 -2.314 4.845 1.00 97.31 83 LEU A CA 1
ATOM 663 C C . LEU A 1 83 ? -4.021 -1.519 3.870 1.00 97.31 83 LEU A C 1
ATOM 665 O O . LEU A 1 83 ? -5.237 -1.474 4.037 1.00 97.31 83 LEU A O 1
ATOM 669 N N . ALA A 1 84 ? -3.417 -0.963 2.816 1.00 97.50 84 ALA A N 1
ATOM 670 C CA . ALA A 1 84 ? -4.163 -0.249 1.789 1.00 97.50 84 ALA A CA 1
ATOM 671 C C . ALA A 1 84 ? -5.206 -1.142 1.101 1.00 97.50 84 ALA A C 1
ATOM 673 O O . ALA A 1 84 ? -6.366 -0.755 1.005 1.00 97.50 84 ALA A O 1
ATOM 674 N N . VAL A 1 85 ? -4.832 -2.360 0.699 1.00 97.81 85 VAL A N 1
ATOM 675 C CA . VAL A 1 85 ? -5.741 -3.341 0.086 1.00 97.81 85 VAL A CA 1
ATOM 676 C C . VAL A 1 85 ? -6.937 -3.628 0.994 1.00 97.81 85 VAL A C 1
ATOM 678 O O . VAL A 1 85 ? -8.073 -3.559 0.530 1.00 97.81 85 VAL A O 1
ATOM 681 N N . GLN A 1 86 ? -6.703 -3.884 2.285 1.00 96.75 86 GLN A N 1
ATOM 682 C CA . GLN A 1 86 ? -7.783 -4.147 3.239 1.00 96.75 86 GLN A CA 1
ATOM 683 C C . GLN A 1 86 ? -8.755 -2.966 3.361 1.00 96.75 86 GLN A C 1
ATOM 685 O O . GLN A 1 86 ? -9.966 -3.179 3.417 1.00 96.75 86 GLN A O 1
ATOM 690 N N . VAL A 1 87 ? -8.250 -1.727 3.396 1.00 96.00 87 VAL A N 1
ATOM 691 C CA . VAL A 1 87 ? -9.107 -0.531 3.450 1.00 96.00 87 VAL A CA 1
ATOM 692 C C . VAL A 1 87 ? -9.910 -0.385 2.163 1.00 96.00 87 VAL A C 1
ATOM 694 O O . VAL A 1 87 ? -11.122 -0.185 2.223 1.00 96.00 87 VAL A O 1
ATOM 697 N N . LEU A 1 88 ? -9.267 -0.529 1.001 1.00 96.12 88 LEU A N 1
ATOM 698 C CA . LEU A 1 88 ? -9.932 -0.400 -0.296 1.00 96.12 88 LEU A CA 1
ATOM 699 C C . LEU A 1 88 ? -11.058 -1.427 -0.458 1.00 96.12 88 LEU A C 1
ATOM 701 O O . LEU A 1 88 ? -12.171 -1.047 -0.807 1.00 96.12 88 LEU A O 1
ATOM 705 N N . GLN A 1 89 ? -10.811 -2.692 -0.106 1.00 95.75 89 GLN A N 1
ATOM 706 C CA . GLN A 1 89 ? -11.809 -3.769 -0.173 1.00 95.75 89 GLN A CA 1
ATOM 707 C C . GLN A 1 89 ? -12.990 -3.588 0.789 1.00 95.75 89 GLN A C 1
ATOM 709 O O . GLN A 1 89 ? -14.049 -4.166 0.570 1.00 95.75 89 GLN A O 1
ATOM 714 N N . LYS A 1 90 ? -12.825 -2.803 1.860 1.00 93.31 90 LYS A N 1
ATOM 715 C CA . LYS A 1 90 ? -13.915 -2.446 2.783 1.00 93.31 90 LYS A CA 1
ATOM 716 C C . LYS A 1 90 ? -14.660 -1.170 2.379 1.00 93.31 90 LYS A C 1
ATOM 718 O O . LYS A 1 90 ? -15.703 -0.891 2.964 1.00 93.31 90 LYS A O 1
ATOM 723 N N . THR A 1 91 ? -14.107 -0.382 1.457 1.00 92.69 91 THR A N 1
ATOM 724 C CA . THR A 1 91 ? -14.590 0.972 1.125 1.00 92.69 91 THR A CA 1
ATOM 725 C C . THR A 1 91 ? -15.270 1.034 -0.236 1.00 92.69 91 THR A C 1
ATOM 727 O O . THR A 1 91 ? -16.205 1.809 -0.413 1.00 92.69 91 THR A O 1
ATOM 730 N N . TYR A 1 92 ? -14.793 0.248 -1.195 1.00 94.81 92 TYR A N 1
ATOM 731 C CA . TYR A 1 92 ? -15.210 0.318 -2.589 1.00 94.81 92 TYR A CA 1
ATOM 732 C C . TYR A 1 92 ? -15.870 -0.973 -3.052 1.00 94.81 92 TYR A C 1
ATOM 734 O O . TYR A 1 92 ? -15.570 -2.057 -2.550 1.00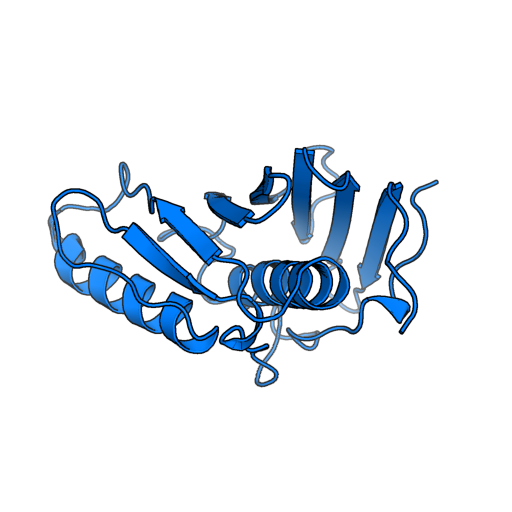 94.81 92 TYR A O 1
ATOM 742 N N . GLU A 1 93 ? -16.711 -0.841 -4.075 1.00 95.19 93 GLU A N 1
ATOM 743 C CA . GLU A 1 93 ? -17.246 -1.983 -4.807 1.00 95.19 93 GLU A CA 1
ATOM 744 C C . GLU A 1 93 ? -16.123 -2.762 -5.521 1.00 95.19 93 GLU A C 1
ATOM 746 O O . GLU A 1 93 ? -15.112 -2.172 -5.920 1.00 95.19 93 GLU A O 1
ATOM 751 N N . PRO A 1 94 ? -16.264 -4.088 -5.709 1.00 97.06 94 PRO A N 1
ATOM 752 C CA . PRO A 1 94 ? -15.221 -4.920 -6.312 1.00 97.06 94 PRO A CA 1
ATOM 753 C C . PRO A 1 94 ? -14.795 -4.512 -7.732 1.00 97.06 94 PRO A C 1
ATOM 755 O O . PRO A 1 94 ? -13.671 -4.806 -8.145 1.00 97.06 94 PRO A O 1
ATOM 758 N N . ASP A 1 95 ? -15.668 -3.864 -8.496 1.00 97.62 95 ASP A N 1
ATOM 759 C CA . ASP A 1 95 ? -15.403 -3.388 -9.856 1.00 97.62 95 ASP A CA 1
ATOM 760 C C . ASP A 1 95 ? -14.712 -2.016 -9.898 1.00 97.62 95 ASP A C 1
ATOM 762 O O . ASP A 1 95 ? -14.210 -1.622 -10.953 1.00 97.62 95 ASP A O 1
ATOM 766 N N . ALA A 1 96 ? -14.614 -1.319 -8.760 1.00 97.69 96 ALA A N 1
ATOM 767 C CA . ALA A 1 96 ? -13.988 -0.009 -8.687 1.00 97.69 96 ALA A CA 1
ATOM 768 C C . ALA A 1 96 ? -12.534 -0.066 -9.197 1.00 97.69 96 ALA A C 1
ATOM 770 O O . ALA A 1 96 ? -11.736 -0.898 -8.732 1.00 97.69 96 ALA A O 1
ATOM 771 N N . PRO A 1 97 ? -12.154 0.808 -10.147 1.00 98.06 97 PRO A N 1
ATOM 772 C CA . PRO A 1 97 ? -10.817 0.816 -10.710 1.00 98.06 97 PRO A CA 1
ATOM 773 C C . PRO A 1 97 ? -9.763 1.248 -9.692 1.00 98.06 97 PRO A C 1
ATOM 775 O O . PRO A 1 97 ? -9.926 2.201 -8.923 1.00 98.06 97 PRO A O 1
ATOM 778 N N . VAL A 1 98 ? -8.625 0.568 -9.771 1.00 97.69 98 VAL A N 1
ATOM 779 C CA . VAL A 1 98 ? -7.404 0.884 -9.042 1.00 97.69 98 VAL A CA 1
ATOM 780 C C . VAL A 1 98 ? -6.322 1.208 -10.059 1.00 97.69 98 VAL A C 1
ATOM 782 O O . VAL A 1 98 ? -6.058 0.424 -10.968 1.00 97.69 98 VAL A O 1
ATOM 785 N N . SER A 1 99 ? -5.686 2.364 -9.910 1.00 96.75 99 SER A N 1
ATOM 786 C CA . SER A 1 99 ? -4.634 2.825 -10.821 1.00 96.75 99 SER A CA 1
ATOM 787 C C . SER A 1 99 ? -3.403 3.323 -10.070 1.00 96.75 99 SER A C 1
ATOM 789 O O . SER A 1 99 ? -3.394 3.370 -8.845 1.00 96.75 99 SER A O 1
ATOM 791 N N . GLY A 1 100 ? -2.348 3.709 -10.777 1.00 93.44 100 GLY A N 1
ATOM 792 C CA . GLY A 1 100 ? -1.172 4.332 -10.174 1.00 93.44 100 GLY A CA 1
ATOM 793 C C . GLY A 1 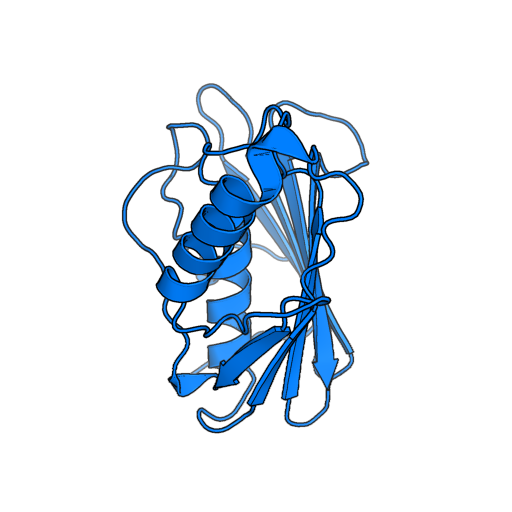100 ? -0.120 4.680 -11.213 1.00 93.44 100 GLY A C 1
ATOM 794 O O . GLY A 1 100 ? -0.151 4.177 -12.333 1.00 93.44 100 GLY A O 1
ATOM 795 N N . ILE A 1 101 ? 0.812 5.552 -10.842 1.00 89.00 101 ILE A N 1
ATOM 796 C CA . ILE A 1 101 ? 1.997 5.845 -11.655 1.00 89.00 101 ILE A CA 1
ATOM 797 C C . ILE A 1 1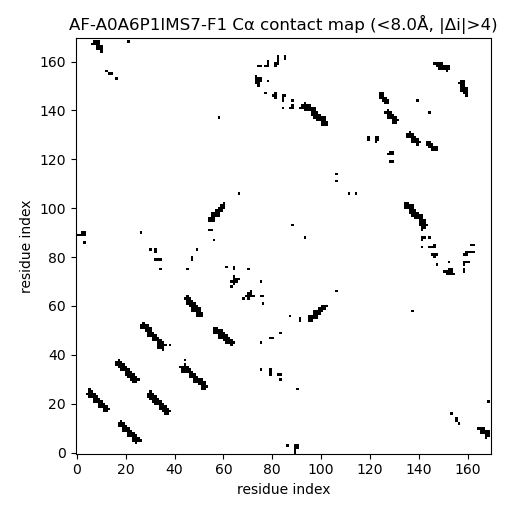01 ? 3.202 5.569 -10.773 1.00 89.00 101 ILE A C 1
ATOM 799 O O . ILE A 1 101 ? 3.304 6.136 -9.689 1.00 89.00 101 ILE A O 1
ATOM 803 N N . LEU A 1 102 ? 4.096 4.700 -11.235 1.00 84.19 102 LEU A N 1
ATOM 804 C CA . LEU A 1 102 ? 5.329 4.384 -10.531 1.00 84.19 102 LEU A CA 1
ATOM 805 C C . LEU A 1 102 ? 6.416 5.356 -10.982 1.00 84.19 102 LEU A C 1
ATOM 807 O O . LEU A 1 102 ? 6.845 5.347 -12.138 1.00 84.19 102 LEU A O 1
ATOM 811 N N . SER A 1 103 ? 6.830 6.225 -10.065 1.00 71.19 103 SER A N 1
ATOM 812 C CA . SER A 1 103 ? 7.917 7.170 -10.276 1.00 71.19 103 SER A CA 1
ATOM 813 C C . SER A 1 103 ? 9.262 6.500 -9.952 1.00 71.19 103 SER A C 1
ATOM 815 O O . SER A 1 103 ? 9.457 5.951 -8.870 1.00 71.19 103 SER A O 1
ATOM 817 N N . ASN A 1 104 ? 10.209 6.540 -10.898 1.00 68.31 104 ASN A N 1
ATOM 818 C CA . ASN A 1 104 ? 11.536 5.922 -10.745 1.00 68.31 104 ASN A CA 1
ATOM 819 C C . ASN A 1 104 ? 12.708 6.897 -11.006 1.00 68.31 104 ASN A C 1
ATOM 821 O O . ASN A 1 104 ? 13.672 6.517 -11.673 1.00 68.31 104 ASN A O 1
ATOM 825 N N . PRO A 1 105 ? 12.661 8.161 -10.539 1.00 65.25 105 PRO A N 1
ATOM 826 C CA . PRO A 1 105 ? 13.672 9.162 -10.897 1.00 65.25 105 PRO A CA 1
ATOM 827 C C . PRO A 1 105 ? 15.084 8.829 -10.387 1.00 65.25 105 PRO A C 1
ATOM 829 O O . PRO A 1 105 ? 16.054 9.393 -10.883 1.00 65.25 105 PRO A O 1
ATOM 832 N N . SER A 1 106 ? 15.204 7.919 -9.416 1.00 70.69 106 SER A N 1
ATOM 833 C CA . SER A 1 106 ? 16.466 7.573 -8.750 1.00 70.69 106 SER A CA 1
ATOM 834 C C . SER A 1 106 ? 17.001 6.185 -9.116 1.00 70.69 106 SER A C 1
ATOM 836 O O . SER A 1 106 ? 17.958 5.725 -8.492 1.00 70.69 106 SER A O 1
ATOM 838 N N . ASP A 1 107 ? 16.383 5.489 -10.077 1.00 79.44 107 ASP A N 1
ATOM 839 C CA . ASP A 1 107 ? 16.888 4.192 -10.530 1.00 79.44 107 ASP A CA 1
ATOM 840 C C . ASP A 1 107 ? 18.234 4.385 -11.245 1.00 79.44 107 ASP A C 1
ATOM 842 O O . ASP A 1 107 ? 18.303 5.132 -12.226 1.00 79.44 107 ASP A O 1
ATOM 846 N N . PRO A 1 108 ? 19.309 3.706 -10.811 1.00 82.12 108 PRO A N 1
ATOM 847 C CA . PRO A 1 108 ? 20.572 3.778 -11.519 1.00 82.12 108 PRO A CA 1
ATOM 848 C C . PRO A 1 108 ? 20.431 3.091 -12.885 1.00 82.12 108 PRO A C 1
ATOM 850 O O . PRO A 1 108 ? 19.878 1.991 -13.002 1.00 82.12 108 PRO A O 1
ATOM 853 N N . THR A 1 109 ? 20.907 3.768 -13.934 1.00 83.56 109 THR A N 1
ATOM 854 C CA . THR A 1 109 ? 20.697 3.381 -15.339 1.00 83.56 109 THR A CA 1
ATOM 855 C C . THR A 1 109 ? 21.154 1.951 -15.637 1.00 83.56 109 THR A C 1
ATOM 857 O O . THR A 1 109 ? 20.507 1.254 -16.416 1.00 83.56 109 THR A O 1
ATOM 860 N N . ASP A 1 110 ? 22.222 1.484 -14.988 1.00 85.00 110 ASP A N 1
ATOM 861 C CA . ASP A 1 110 ? 22.788 0.140 -15.149 1.00 85.00 110 ASP A CA 1
ATOM 862 C C . ASP A 1 110 ? 21.926 -0.974 -14.523 1.00 85.00 110 ASP A C 1
ATOM 864 O O . ASP A 1 110 ? 22.023 -2.128 -14.934 1.00 85.00 110 ASP A O 1
ATOM 868 N N . GLN A 1 111 ? 21.050 -0.652 -13.563 1.00 84.69 111 GLN A N 1
ATOM 869 C CA . GLN A 1 111 ? 20.139 -1.617 -12.927 1.00 84.69 111 GLN A CA 1
ATOM 870 C C . GLN A 1 111 ? 18.688 -1.484 -13.399 1.00 84.69 111 GLN A C 1
ATOM 872 O O . GLN A 1 111 ? 17.838 -2.259 -12.950 1.00 84.69 111 GLN A O 1
ATOM 877 N N . LYS A 1 112 ? 18.386 -0.531 -14.287 1.00 83.62 112 LYS A N 1
ATOM 878 C CA . LYS A 1 112 ? 17.017 -0.155 -14.666 1.00 83.62 112 LYS A CA 1
ATOM 879 C C . LYS A 1 112 ? 16.129 -1.360 -14.991 1.00 83.62 112 LYS A C 1
ATOM 881 O O . LYS A 1 112 ? 15.123 -1.568 -14.322 1.00 83.62 112 LYS A O 1
ATOM 886 N N . THR A 1 113 ? 16.541 -2.224 -15.921 1.00 84.88 113 THR A N 1
ATOM 887 C CA . THR A 1 113 ? 15.766 -3.415 -16.328 1.00 84.88 113 THR A CA 1
ATOM 888 C C . THR A 1 113 ? 15.466 -4.356 -15.158 1.00 84.88 113 THR A C 1
ATOM 890 O O . THR A 1 113 ? 14.368 -4.902 -15.041 1.00 84.88 113 THR A O 1
ATOM 893 N N . ARG A 1 114 ? 16.438 -4.548 -14.260 1.00 88.00 114 ARG A N 1
ATOM 894 C CA . ARG A 1 114 ? 16.290 -5.409 -13.083 1.00 88.00 114 ARG A CA 1
ATOM 895 C C . ARG A 1 114 ? 15.316 -4.806 -12.072 1.00 88.00 114 ARG A C 1
ATOM 897 O O . ARG A 1 114 ? 14.526 -5.544 -11.484 1.00 88.00 114 ARG A O 1
ATOM 904 N N . LEU A 1 115 ? 15.392 -3.496 -11.845 1.00 87.00 115 LEU A N 1
ATOM 905 C CA . LEU A 1 115 ? 14.525 -2.782 -10.906 1.00 87.00 115 LEU A CA 1
ATOM 906 C C . LEU A 1 115 ? 13.089 -2.681 -11.428 1.00 87.00 115 LEU A C 1
ATOM 908 O O . LEU A 1 115 ? 12.163 -2.942 -10.663 1.00 87.00 115 LEU A O 1
ATOM 912 N N . GLU A 1 116 ? 12.909 -2.434 -12.727 1.00 87.31 116 GLU A N 1
ATOM 913 C CA . GLU A 1 116 ? 11.610 -2.527 -13.405 1.00 87.31 116 GLU A CA 1
ATOM 914 C C . GLU A 1 116 ? 11.004 -3.915 -13.206 1.00 87.31 116 GLU A C 1
ATOM 916 O O . GLU A 1 116 ? 9.906 -4.044 -12.668 1.00 87.31 116 GLU A O 1
ATOM 921 N N . HIS A 1 117 ? 11.745 -4.980 -13.531 1.00 88.62 117 HIS A N 1
ATOM 922 C CA . HIS A 1 117 ? 11.265 -6.344 -13.321 1.00 88.62 117 HIS A CA 1
ATOM 923 C C . HIS A 1 117 ? 10.885 -6.602 -11.853 1.00 88.62 117 HIS A C 1
ATOM 925 O O . HIS A 1 117 ? 9.810 -7.131 -11.576 1.00 88.62 117 HIS A O 1
ATOM 931 N N . ALA A 1 118 ? 11.716 -6.173 -10.898 1.00 89.00 118 ALA A N 1
ATOM 932 C CA . ALA A 1 118 ? 11.429 -6.325 -9.475 1.00 89.00 118 ALA A CA 1
ATOM 933 C C . ALA A 1 118 ? 10.160 -5.574 -9.035 1.00 89.00 118 ALA A C 1
ATOM 935 O O . ALA A 1 118 ? 9.390 -6.115 -8.242 1.00 89.00 118 ALA A O 1
ATOM 936 N N . ARG A 1 119 ? 9.908 -4.365 -9.556 1.00 89.38 119 ARG A N 1
ATOM 937 C CA . ARG A 1 119 ? 8.665 -3.621 -9.300 1.00 89.38 119 ARG A CA 1
ATOM 938 C C . ARG A 1 119 ? 7.450 -4.331 -9.874 1.00 89.38 119 ARG A C 1
ATOM 940 O O . ARG A 1 119 ? 6.458 -4.465 -9.162 1.00 89.38 119 ARG A O 1
ATOM 947 N N . ARG A 1 120 ? 7.525 -4.824 -11.115 1.00 91.19 120 ARG A N 1
ATOM 948 C CA . ARG A 1 120 ? 6.430 -5.602 -11.723 1.00 91.19 120 ARG A CA 1
ATOM 949 C C . ARG A 1 120 ? 6.100 -6.821 -10.874 1.00 91.19 120 ARG A C 1
ATOM 951 O O . ARG A 1 120 ? 4.940 -7.032 -10.535 1.00 91.19 120 ARG A O 1
ATOM 958 N N . MET A 1 121 ? 7.126 -7.562 -10.455 1.00 92.25 121 MET A N 1
ATOM 959 C CA . MET A 1 121 ? 6.948 -8.711 -9.571 1.00 92.25 121 MET A CA 1
ATOM 960 C C . MET A 1 121 ? 6.331 -8.302 -8.233 1.00 92.25 121 MET A C 1
ATOM 962 O O . MET A 1 121 ? 5.367 -8.931 -7.813 1.00 92.25 121 MET A O 1
ATOM 966 N N . PHE A 1 122 ? 6.815 -7.232 -7.596 1.00 93.31 122 PHE A N 1
ATOM 967 C CA . PHE A 1 122 ? 6.261 -6.731 -6.336 1.00 93.31 122 PHE A CA 1
ATOM 968 C C . PHE A 1 122 ? 4.767 -6.405 -6.449 1.00 93.31 122 PHE A C 1
ATOM 970 O O . PHE A 1 122 ? 3.972 -6.929 -5.675 1.00 93.31 122 PHE A O 1
ATOM 977 N N . TRP A 1 123 ? 4.366 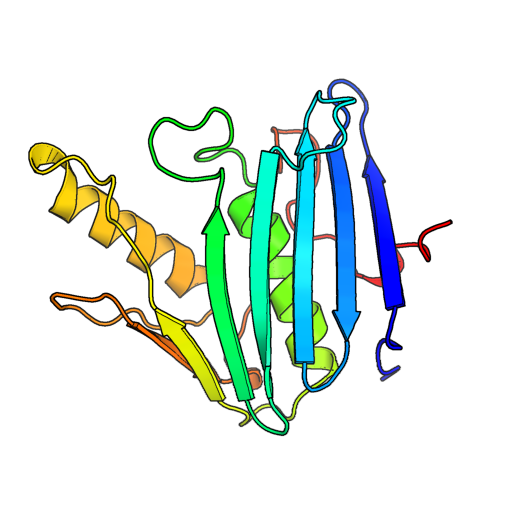-5.588 -7.424 1.00 95.00 123 TRP A N 1
ATOM 978 C CA . TRP A 1 123 ? 2.972 -5.158 -7.556 1.00 95.00 123 TRP A CA 1
ATOM 979 C C . TRP A 1 123 ? 2.034 -6.280 -8.021 1.00 95.00 123 TRP A C 1
ATOM 981 O O . TRP A 1 123 ? 0.892 -6.345 -7.564 1.00 95.00 123 TRP A O 1
ATOM 991 N N . SER A 1 124 ? 2.527 -7.221 -8.835 1.00 95.56 124 SER A N 1
ATOM 992 C CA . SER A 1 124 ? 1.743 -8.382 -9.287 1.00 95.56 124 SER A CA 1
ATOM 993 C C . SER A 1 124 ? 1.258 -9.280 -8.147 1.00 95.56 124 SER A C 1
ATOM 995 O O . SER A 1 124 ? 0.191 -9.884 -8.250 1.00 95.56 124 SER A O 1
ATOM 997 N N . GLN A 1 125 ? 1.984 -9.317 -7.024 1.00 96.44 125 GLN A N 1
ATOM 998 C CA . GLN A 1 125 ? 1.585 -10.091 -5.845 1.00 96.44 125 GLN A CA 1
ATOM 999 C C . GLN A 1 125 ? 0.263 -9.602 -5.240 1.00 96.44 125 GLN A C 1
ATOM 1001 O O . GLN A 1 125 ? -0.458 -10.392 -4.634 1.00 96.44 125 GLN A O 1
ATOM 1006 N N . PHE A 1 126 ? -0.081 -8.328 -5.446 1.00 97.50 126 PHE A N 1
ATOM 1007 C CA . PHE A 1 126 ? -1.330 -7.732 -4.972 1.00 97.50 126 PHE A CA 1
ATOM 1008 C C . PHE A 1 126 ? -2.446 -7.777 -6.015 1.00 97.50 126 PHE A C 1
ATOM 1010 O O . PHE A 1 126 ? -3.470 -7.136 -5.816 1.00 97.50 126 PHE A O 1
ATOM 1017 N N . GLY A 1 127 ? -2.265 -8.496 -7.128 1.00 97.19 127 GLY A N 1
ATOM 1018 C CA . GLY A 1 127 ? -3.249 -8.553 -8.214 1.00 97.19 127 GLY A CA 1
ATOM 1019 C C . GLY A 1 127 ? -3.249 -7.327 -9.133 1.00 97.19 127 GLY A C 1
ATOM 1020 O O . GLY A 1 127 ? -4.188 -7.148 -9.905 1.00 97.19 127 GLY A O 1
ATOM 1021 N N . LEU A 1 128 ? -2.210 -6.487 -9.070 1.00 96.75 128 LEU A N 1
ATOM 1022 C CA . LEU A 1 128 ? -2.056 -5.316 -9.933 1.00 96.75 128 LEU A CA 1
ATOM 1023 C C . LEU A 1 128 ? -1.175 -5.630 -11.141 1.00 96.75 128 LEU A C 1
ATOM 1025 O O . LEU A 1 128 ? -0.148 -6.298 -11.033 1.00 96.75 128 LEU A O 1
ATOM 1029 N N . THR A 1 129 ? -1.548 -5.090 -12.295 1.00 95.31 129 THR A N 1
ATOM 1030 C CA . THR A 1 129 ? -0.731 -5.146 -13.509 1.00 95.31 129 THR A CA 1
ATOM 1031 C C . THR A 1 129 ? 0.115 -3.887 -13.611 1.00 95.31 129 THR A C 1
ATOM 1033 O O . THR A 1 129 ? -0.367 -2.793 -13.326 1.00 95.31 129 THR A O 1
ATOM 1036 N N . VAL A 1 130 ? 1.370 -4.039 -14.035 1.00 92.81 130 VAL A N 1
ATOM 1037 C CA . VAL A 1 130 ? 2.279 -2.923 -14.318 1.00 92.81 130 VAL A CA 1
ATOM 1038 C C . VAL A 1 130 ? 2.554 -2.877 -15.816 1.00 92.81 130 VAL A C 1
ATOM 1040 O O . VAL A 1 130 ? 3.033 -3.862 -16.383 1.00 92.81 130 VAL A O 1
ATOM 1043 N N . SER A 1 131 ? 2.259 -1.749 -16.458 1.00 88.31 131 SER A N 1
ATOM 1044 C CA . SER A 1 131 ? 2.552 -1.553 -17.877 1.00 88.31 131 SER A CA 1
ATOM 1045 C C . SER A 1 131 ? 4.054 -1.404 -18.133 1.00 88.31 131 SER A C 1
ATOM 1047 O O . SER A 1 131 ? 4.821 -0.938 -17.290 1.00 88.31 131 SER A O 1
ATOM 1049 N N . SER A 1 132 ? 4.485 -1.789 -19.333 1.00 73.00 132 SER A N 1
ATOM 1050 C CA . SER A 1 132 ? 5.806 -1.446 -19.857 1.00 73.00 132 SER A CA 1
ATOM 1051 C C . SER A 1 132 ? 5.752 -0.086 -20.553 1.00 73.00 132 SER A C 1
ATOM 1053 O O . SER A 1 132 ? 4.882 0.125 -21.397 1.00 73.00 132 SER A O 1
ATOM 1055 N N . GLY A 1 133 ? 6.688 0.818 -20.270 1.00 68.69 133 GLY A N 1
ATOM 1056 C CA . GLY A 1 133 ? 6.754 2.107 -20.958 1.00 68.69 133 GLY A CA 1
ATOM 1057 C C . GLY A 1 133 ? 7.670 3.114 -20.273 1.00 68.69 133 GLY A C 1
ATOM 1058 O O . GLY A 1 133 ? 8.347 2.792 -19.301 1.00 68.69 133 GLY A O 1
ATOM 1059 N N . HIS A 1 134 ? 7.680 4.349 -20.789 1.00 67.19 134 HIS A N 1
ATOM 1060 C CA . HIS A 1 134 ? 8.457 5.450 -20.205 1.00 67.19 134 HIS A CA 1
ATOM 1061 C C . HIS A 1 134 ? 7.992 5.795 -18.779 1.00 67.19 134 HIS A C 1
ATOM 1063 O O . HIS A 1 134 ? 8.813 6.127 -17.928 1.00 67.19 134 HIS A O 1
ATOM 1069 N N . TYR A 1 135 ? 6.691 5.632 -18.518 1.00 73.75 135 TYR A N 1
ATOM 1070 C CA . TYR A 1 135 ? 6.099 5.642 -17.185 1.00 73.75 135 TYR A CA 1
ATOM 1071 C C . TYR A 1 135 ? 5.409 4.301 -16.946 1.00 73.75 135 TYR A C 1
ATOM 1073 O O . TYR A 1 135 ? 4.512 3.922 -17.701 1.00 73.75 135 TYR A O 1
ATOM 1081 N N . GLU A 1 136 ? 5.829 3.586 -15.905 1.00 85.25 136 GLU A N 1
ATOM 1082 C CA . GLU A 1 136 ? 5.183 2.345 -15.486 1.00 85.25 136 GLU A CA 1
ATOM 1083 C C . GLU A 1 136 ? 3.848 2.695 -14.812 1.00 85.25 136 GLU A C 1
ATOM 1085 O O . GLU A 1 136 ? 3.808 3.408 -13.805 1.00 85.25 136 GLU A O 1
ATOM 1090 N N . GLN A 1 137 ? 2.742 2.226 -15.387 1.00 91.19 137 GLN A N 1
ATOM 1091 C CA . GLN A 1 137 ? 1.397 2.457 -14.860 1.00 91.19 137 GLN A CA 1
ATOM 1092 C C . GLN A 1 137 ? 0.909 1.214 -14.129 1.00 91.19 137 GLN A C 1
ATOM 1094 O O . GLN A 1 137 ? 1.059 0.102 -14.630 1.00 91.19 137 GLN A O 1
ATOM 1099 N N . LEU A 1 138 ? 0.298 1.414 -12.966 1.00 94.38 138 LEU A N 1
ATOM 1100 C CA . LEU A 1 138 ? -0.435 0.380 -12.244 1.00 94.38 138 LEU A CA 1
ATOM 1101 C C . LEU A 1 138 ? -1.894 0.370 -12.688 1.00 94.38 138 LEU A C 1
ATOM 1103 O O . LEU A 1 138 ? -2.499 1.436 -12.818 1.00 94.38 138 LEU A O 1
ATOM 1107 N N . ALA A 1 139 ? -2.467 -0.820 -12.845 1.00 96.44 139 ALA A N 1
ATOM 1108 C CA . ALA A 1 139 ? -3.885 -0.999 -13.133 1.00 96.44 139 ALA A CA 1
ATOM 1109 C C . ALA A 1 139 ? -4.449 -2.278 -12.494 1.00 96.44 139 ALA A C 1
ATOM 1111 O O . ALA A 1 139 ? -3.772 -3.307 -12.424 1.00 96.44 139 ALA A O 1
ATOM 1112 N N . GLY A 1 140 ? -5.708 -2.217 -12.068 1.00 97.56 140 GLY A N 1
ATOM 1113 C CA . GLY A 1 140 ? -6.488 -3.344 -11.565 1.00 97.56 140 GLY A CA 1
ATOM 1114 C C . GLY A 1 140 ? -7.867 -2.902 -11.078 1.00 97.56 140 GLY A C 1
ATOM 1115 O O . GLY A 1 140 ? -8.319 -1.796 -11.373 1.00 97.56 140 GLY A O 1
ATOM 1116 N N . THR A 1 141 ? -8.521 -3.764 -10.307 1.00 98.38 141 THR A N 1
ATOM 1117 C CA . THR A 1 141 ? -9.798 -3.477 -9.639 1.00 98.38 141 THR A CA 1
ATOM 1118 C C . THR A 1 141 ? -9.721 -3.882 -8.177 1.00 98.38 141 THR A C 1
ATOM 1120 O O . THR A 1 141 ? -8.902 -4.727 -7.808 1.00 98.38 141 THR A O 1
ATOM 1123 N N . VAL A 1 142 ? -10.584 -3.310 -7.340 1.00 97.69 142 VAL A N 1
ATOM 1124 C CA . VAL A 1 142 ? -10.622 -3.609 -5.900 1.00 97.69 142 VAL A CA 1
ATOM 1125 C C . VAL A 1 142 ? -10.858 -5.100 -5.627 1.00 97.69 142 VAL A C 1
ATOM 1127 O O . VAL A 1 142 ? -10.182 -5.684 -4.780 1.00 97.69 142 VAL A O 1
ATOM 1130 N N . GLY A 1 143 ? -11.743 -5.748 -6.385 1.00 97.69 143 GLY A N 1
ATOM 1131 C CA . GLY A 1 143 ? -12.019 -7.184 -6.290 1.00 97.69 143 GLY A CA 1
ATOM 1132 C C . GLY A 1 143 ? -10.874 -8.070 -6.787 1.00 97.69 143 GLY A C 1
ATOM 1133 O O . GLY A 1 143 ? -10.765 -9.223 -6.377 1.00 97.69 143 GLY A O 1
ATOM 1134 N N . GLY A 1 144 ? -9.997 -7.537 -7.642 1.00 98.00 144 GLY A N 1
ATOM 1135 C CA . GLY A 1 144 ? -8.771 -8.208 -8.070 1.00 98.00 144 GLY A CA 1
ATOM 1136 C C . GLY A 1 144 ? -7.628 -8.113 -7.055 1.00 98.00 144 GLY A C 1
ATOM 1137 O O . GLY A 1 144 ? -6.680 -8.897 -7.154 1.00 98.00 144 GLY A O 1
ATOM 1138 N N . LEU A 1 145 ? -7.710 -7.188 -6.088 1.00 98.25 145 LEU A N 1
ATOM 1139 C CA . LEU A 1 145 ? -6.655 -6.979 -5.100 1.00 98.25 145 LEU A CA 1
ATOM 1140 C C . LEU A 1 145 ? -6.485 -8.187 -4.175 1.00 98.25 145 LEU A C 1
ATOM 1142 O O . LEU A 1 145 ? -7.447 -8.853 -3.789 1.00 98.25 145 LEU A O 1
ATOM 1146 N N . ARG A 1 146 ? -5.241 -8.454 -3.777 1.00 97.81 146 ARG A N 1
ATOM 1147 C CA . ARG A 1 146 ? -4.893 -9.567 -2.882 1.00 97.81 146 ARG A CA 1
ATOM 1148 C C . ARG A 1 146 ? -3.933 -9.108 -1.801 1.00 97.81 146 ARG A C 1
ATOM 1150 O O . ARG A 1 146 ? -3.010 -8.345 -2.071 1.00 97.81 146 ARG A O 1
ATOM 1157 N N . CYS A 1 147 ? -4.130 -9.607 -0.586 1.00 97.56 147 CYS A N 1
ATOM 1158 C CA . CYS A 1 147 ? -3.141 -9.466 0.473 1.00 97.56 147 CYS A CA 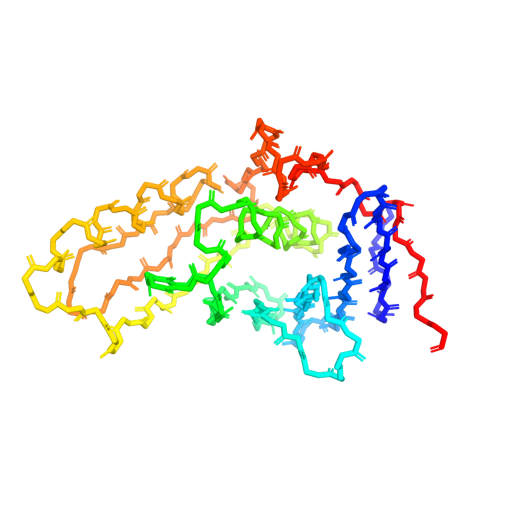1
ATOM 1159 C C . CYS A 1 147 ? -2.058 -10.542 0.339 1.00 97.56 147 CYS A C 1
ATOM 1161 O O . CYS A 1 147 ? -2.334 -11.696 0.012 1.00 97.56 147 CYS A O 1
ATOM 1163 N N . VAL A 1 148 ? -0.817 -10.173 0.639 1.00 96.88 148 VAL A N 1
ATOM 1164 C CA . VAL A 1 148 ? 0.330 -11.084 0.669 1.00 96.88 148 VAL A CA 1
ATOM 1165 C C . VAL A 1 148 ? 0.596 -11.481 2.117 1.00 96.88 148 VAL A C 1
ATOM 1167 O O . VAL A 1 148 ? 1.116 -10.681 2.894 1.00 96.88 148 VAL A O 1
ATOM 1170 N N . HIS A 1 149 ? 0.236 -12.709 2.486 1.00 94.19 149 HIS A N 1
ATOM 1171 C CA . HIS A 1 149 ? 0.306 -13.181 3.875 1.00 94.19 149 HIS A CA 1
ATOM 1172 C C . HIS A 1 149 ? 1.692 -13.695 4.279 1.00 94.19 149 HIS A C 1
ATOM 1174 O O . HIS A 1 149 ? 2.088 -13.567 5.435 1.00 94.19 149 HIS A O 1
ATOM 1180 N N . GLU A 1 150 ? 2.440 -14.273 3.340 1.00 92.69 150 GLU A N 1
ATOM 1181 C CA . GLU A 1 150 ? 3.705 -14.932 3.651 1.00 92.69 150 GLU A CA 1
ATOM 1182 C C . GLU A 1 150 ? 4.828 -13.947 3.968 1.00 92.69 150 GLU A C 1
ATOM 1184 O O . GLU A 1 150 ? 5.070 -12.995 3.228 1.00 92.69 150 GLU A O 1
ATOM 1189 N N . GLY A 1 151 ? 5.586 -14.263 5.020 1.00 92.94 151 GLY A N 1
ATOM 1190 C CA . GLY A 1 151 ? 6.840 -13.620 5.392 1.00 92.94 151 GLY A CA 1
ATOM 1191 C C . GLY A 1 151 ? 6.694 -12.416 6.324 1.00 92.94 151 GLY A C 1
ATOM 1192 O O . GLY A 1 151 ? 5.603 -12.010 6.714 1.00 92.94 151 GLY A O 1
ATOM 1193 N N . LEU A 1 152 ? 7.835 -11.827 6.691 1.00 93.25 152 LEU A N 1
ATOM 1194 C CA . LEU A 1 152 ? 7.909 -10.935 7.853 1.00 93.25 152 LEU A CA 1
ATOM 1195 C C . LEU A 1 152 ? 8.318 -9.496 7.516 1.00 93.25 152 LEU A C 1
ATOM 1197 O O . LEU A 1 152 ? 9.056 -9.255 6.558 1.00 93.25 152 LEU A O 1
ATOM 1201 N N . VAL A 1 153 ? 7.885 -8.560 8.360 1.00 91.50 153 VAL A N 1
ATOM 1202 C CA . VAL A 1 153 ? 8.375 -7.183 8.465 1.00 91.50 153 VAL A CA 1
ATOM 1203 C C . VAL A 1 153 ? 9.531 -7.155 9.452 1.00 91.50 153 VAL A C 1
ATOM 1205 O O . VAL A 1 153 ? 9.403 -7.640 10.578 1.00 91.50 153 VAL A O 1
ATOM 1208 N N . ALA A 1 154 ? 10.677 -6.629 9.017 1.00 89.31 154 ALA A N 1
ATOM 1209 C CA . ALA A 1 154 ? 11.917 -6.574 9.797 1.00 89.31 154 ALA A CA 1
ATOM 1210 C C . ALA A 1 154 ? 12.344 -7.920 10.429 1.00 89.31 154 ALA A C 1
ATOM 1212 O O . ALA A 1 154 ? 13.072 -7.926 11.421 1.00 89.31 154 ALA A O 1
ATOM 1213 N N . GLY A 1 155 ? 11.896 -9.047 9.863 1.00 89.69 155 GLY A N 1
ATOM 1214 C CA . GLY A 1 155 ? 12.158 -10.390 10.388 1.00 89.69 155 GLY A CA 1
ATOM 1215 C C . GLY A 1 155 ? 11.431 -10.734 11.693 1.00 89.69 155 GLY A C 1
ATOM 1216 O O . GLY A 1 155 ? 11.796 -11.723 12.313 1.00 89.69 155 GLY A O 1
ATOM 1217 N N . GLN A 1 156 ? 10.448 -9.936 12.128 1.00 89.62 156 GLN A N 1
ATOM 1218 C CA . GLN A 1 156 ? 9.826 -10.071 13.456 1.00 89.62 156 GLN A CA 1
ATOM 1219 C C . GLN A 1 156 ? 8.306 -10.255 13.411 1.00 89.62 156 GLN A C 1
ATOM 1221 O O . GLN A 1 156 ? 7.778 -11.092 14.134 1.00 89.62 156 GLN A O 1
ATOM 1226 N N . PHE A 1 157 ? 7.599 -9.502 12.566 1.00 88.31 157 PHE A N 1
ATOM 1227 C CA . PHE A 1 157 ? 6.130 -9.477 12.556 1.00 88.31 157 PHE A CA 1
ATOM 1228 C C . PHE A 1 157 ? 5.580 -9.955 11.226 1.00 88.31 157 PHE A C 1
ATOM 1230 O O . PHE A 1 157 ? 6.218 -9.754 10.196 1.00 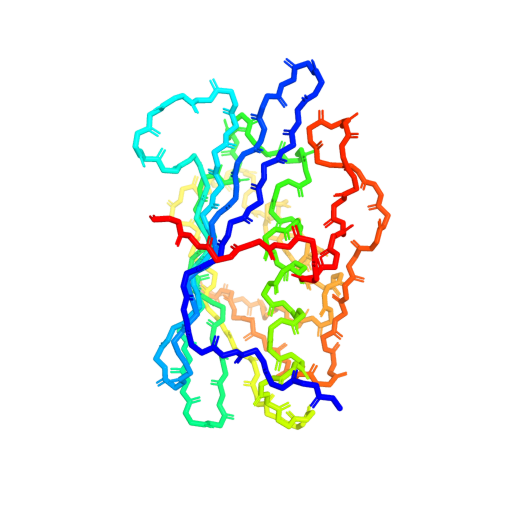88.31 157 PHE A O 1
ATOM 1237 N N . SER A 1 158 ? 4.383 -10.541 11.228 1.00 91.25 158 SER A N 1
ATOM 1238 C CA . SER A 1 158 ? 3.662 -10.822 9.986 1.00 91.25 158 SER A CA 1
ATOM 1239 C C . SER A 1 158 ? 3.543 -9.550 9.144 1.00 91.25 158 SER A C 1
ATOM 1241 O O . SER A 1 158 ? 3.221 -8.479 9.660 1.00 91.25 158 SER A O 1
ATOM 1243 N N . ARG A 1 159 ? 3.773 -9.659 7.831 1.00 92.38 159 ARG A N 1
ATOM 1244 C CA . ARG A 1 159 ? 3.486 -8.556 6.899 1.00 92.38 159 ARG A CA 1
ATOM 1245 C C . ARG A 1 159 ? 1.996 -8.385 6.603 1.00 92.38 159 ARG A C 1
ATOM 1247 O O . ARG A 1 159 ? 1.622 -7.444 5.911 1.00 92.38 159 ARG A O 1
ATOM 1254 N N . TYR A 1 160 ? 1.157 -9.270 7.126 1.00 94.62 160 TYR A N 1
ATOM 1255 C CA . TYR A 1 160 ? -0.290 -9.130 7.149 1.00 94.62 160 TYR A CA 1
ATOM 1256 C C . TYR A 1 160 ? -0.767 -8.978 8.593 1.00 94.62 160 TYR A C 1
ATOM 1258 O O . TYR A 1 160 ? -0.546 -9.866 9.420 1.00 94.62 160 TYR A O 1
ATOM 1266 N N . LEU A 1 161 ? -1.436 -7.866 8.875 1.00 93.19 161 LEU A N 1
ATOM 1267 C CA . LEU A 1 161 ? -2.102 -7.604 10.141 1.00 93.19 161 LEU A CA 1
ATOM 1268 C C . LEU A 1 161 ? -3.515 -7.116 9.831 1.00 93.19 161 LEU A C 1
ATOM 1270 O O . LEU A 1 161 ? -3.680 -6.223 8.996 1.00 93.19 161 LEU A O 1
ATOM 1274 N N . ASP A 1 162 ? -4.512 -7.716 10.478 1.00 93.44 162 ASP A N 1
ATOM 1275 C CA . ASP A 1 162 ? -5.904 -7.305 10.303 1.00 93.44 162 ASP A CA 1
ATOM 1276 C C . ASP A 1 162 ? -6.107 -5.899 10.880 1.00 93.44 162 ASP A C 1
ATOM 1278 O O . ASP A 1 162 ? -5.587 -5.589 11.960 1.00 93.44 162 ASP A O 1
ATOM 1282 N N . LEU A 1 163 ? -6.874 -5.066 10.175 1.00 93.25 163 LEU A N 1
ATOM 1283 C CA . LEU A 1 163 ? -7.227 -3.710 10.606 1.00 93.25 163 LEU A CA 1
ATOM 1284 C C . LEU A 1 163 ? -7.848 -3.660 12.014 1.00 93.25 163 LEU A C 1
ATOM 1286 O O . LEU A 1 163 ? -7.723 -2.638 12.682 1.00 93.25 163 LEU A O 1
ATOM 1290 N N . CYS A 1 164 ? -8.452 -4.745 12.511 1.00 91.69 164 CYS A N 1
ATOM 1291 C CA . CYS A 1 164 ? -8.978 -4.829 13.879 1.00 91.69 164 CYS A CA 1
ATOM 1292 C C . CYS A 1 164 ? -7.907 -4.698 14.977 1.00 91.69 164 CYS A C 1
ATOM 1294 O O . CYS A 1 164 ? -8.239 -4.409 16.124 1.00 91.69 164 CYS A O 1
ATOM 1296 N N . ASN A 1 165 ? -6.628 -4.880 14.638 1.00 92.44 165 ASN A N 1
ATOM 1297 C CA . ASN A 1 165 ? -5.511 -4.701 15.567 1.00 92.44 165 ASN A CA 1
ATOM 1298 C C . ASN A 1 165 ? -5.093 -3.231 15.718 1.00 92.44 165 ASN A C 1
ATOM 1300 O O . ASN A 1 165 ? -4.222 -2.927 16.533 1.00 92.44 165 ASN A O 1
ATOM 1304 N N . PHE A 1 166 ? -5.667 -2.322 14.927 1.00 94.00 166 PHE A N 1
ATOM 1305 C CA . PHE A 1 166 ? -5.367 -0.899 14.998 1.00 94.00 166 PHE A CA 1
ATOM 1306 C C . PHE A 1 166 ? -6.326 -0.192 15.954 1.00 94.00 166 PHE A C 1
ATOM 1308 O O . PHE A 1 166 ? -7.523 -0.468 15.993 1.00 94.00 166 PHE A O 1
ATOM 1315 N N . SER A 1 167 ? -5.791 0.763 16.709 1.00 93.81 167 SER A N 1
ATOM 1316 C CA . SER A 1 167 ? -6.559 1.630 17.607 1.00 93.81 167 SER A CA 1
ATOM 1317 C C . SER A 1 167 ? -6.672 3.030 17.017 1.00 93.81 167 SER A C 1
ATOM 1319 O O . SER A 1 167 ? -5.814 3.430 16.236 1.00 93.81 167 SER A O 1
ATOM 1321 N N . ALA A 1 168 ? -7.697 3.799 17.389 1.00 92.75 168 ALA A N 1
ATOM 1322 C CA . ALA A 1 168 ? -7.751 5.213 17.019 1.00 92.75 168 ALA A CA 1
ATOM 1323 C C . ALA A 1 168 ? -6.519 5.958 17.569 1.00 92.75 168 ALA A C 1
ATOM 1325 O O . ALA A 1 168 ? -6.086 5.699 18.696 1.00 92.75 168 ALA A O 1
ATOM 1326 N N . CYS A 1 169 ? -5.954 6.871 16.777 1.00 89.50 169 CYS A N 1
ATOM 1327 C CA . CYS A 1 169 ? -4.870 7.735 17.236 1.00 89.50 169 CYS A CA 1
ATOM 1328 C C . CYS A 1 169 ? -5.346 8.580 18.427 1.00 89.50 169 CYS A C 1
ATOM 1330 O O . CYS A 1 169 ? -6.487 9.044 18.441 1.00 89.50 169 CYS A O 1
ATOM 1332 N N . LYS A 1 170 ? -4.465 8.754 19.415 1.00 72.88 170 LYS A N 1
ATOM 1333 C CA . LYS A 1 170 ? -4.689 9.654 20.551 1.00 72.88 170 LYS A CA 1
ATOM 1334 C C . LYS A 1 170 ? -4.433 11.104 20.167 1.00 72.88 170 LYS A C 1
ATOM 1336 O O . LYS A 1 170 ? -3.548 11.322 19.307 1.00 72.88 170 LYS A O 1
#

Secondary structure (DSSP, 8-state):
-PPPPSEEEEEEE-SSS-EEEEEEEETTTEEEEEEEES--SSS-SEEEEEEB-SS-EEE--EES-STT-TTTTSSHHHHHHHHHHHHHHHHS-TT-EEEEEE--TT--GGGHHHHHHHHHHHHHTTT-EE--SSSEEEEEEGGG-----SSEETTTEES---GGG-EE--

Sequence (170 aa):
MFPMNAGCYSWEGGTNDQVRVRLDFQPGYKLDVDVWWKSKDATPCMRLWVPLQHQSARFGDLTGNGYGSKLHRRGFGTFAVNLAVQVLQKTYEPDAPVSGILSNPSDPTDQKTRLEHARRMFWSQFGLTVSSGHYEQLAGTVGGLRCVHEGLVAGQFSRYLDLCNFSACK